Protein AF-A0A1I8C655-F1 (afdb_monomer)

Foldseek 3Di:
DDQPDAFDQDPQQRDTHGDADDDPQCPPDDVVCVVVPVVVSCVVQVVDDDDDDDDPLVNLVSRADADPAASDPVCQVDAEEDEDADDDDPPVVSVVCRVPDDNRHHYDYDPPDDDPPDDCVSVD

Radius of gyration: 16.97 Å; Cα contacts (8 Å, |Δi|>4): 112; chains: 1; bounding box: 34×44×39 Å

Sequence (124 aa):
MNLNSSGFSTEIVGVEIPPLWKHPIVEGINCSAMFDGDASYIKENSVNRISLEQLPCKDIRSRGFYAKEPLSKTGADFPLAYIPNIYRDYISIERSFLISYAPQNYYLQLTKKQTPAFNLECLL

pLDDT: mean 78.42, std 15.24, range [29.02, 97.25]

Nearest PDB structures (foldseek):
  7tkv-assembly1_A  TM=6.371E-01  e=9.160E+00  Brucella abortus 2308
  8w19-assembly1_C  TM=2.385E-01  e=3.569E+00  Bluetongue virus (serotype 1 / isolate South Africa)
  8w12-assembly1_F  TM=2.308E-01  e=3.818E+00  Bluetongue virus (serotype 1 / isolate South Africa)

Secondary structure (DSSP, 8-state):
----S--EE-TTT--EEPPPPPPGGGTT--HHHHHTT-HHHHHHHHHS---PPPPPHHHHHHHS---SS-SSHHHHHS--EE--B-SS-HHHHHHHHHHH--TTSEE--B-SS--TT--GGGT-

Solvent-accessible surface area (backbone atoms only — not comparable to full-atom values): 8107 Å² total; per-residue (Å²): 131,90,81,86,49,80,53,54,67,43,89,88,55,78,48,76,39,70,64,60,55,72,59,77,93,57,64,85,61,63,62,63,50,54,75,74,59,38,63,67,63,47,55,62,57,64,74,67,75,85,78,84,74,92,70,59,48,71,59,53,49,44,49,41,76,82,53,86,57,59,73,39,70,69,51,58,77,55,60,50,77,46,70,57,81,58,80,77,64,65,66,64,50,54,53,51,46,49,76,68,59,54,59,65,42,47,80,47,78,50,67,88,74,72,63,90,86,71,60,68,76,44,81,106

Mean predicted aligned error: 8.57 Å

Structure (mmCIF, N/CA/C/O backbone):
data_AF-A0A1I8C655-F1
#
_entry.id   AF-A0A1I8C655-F1
#
loop_
_atom_site.group_PDB
_atom_site.id
_atom_site.type_symbol
_atom_site.label_atom_id
_atom_site.label_alt_id
_atom_site.label_comp_id
_atom_site.label_asym_id
_atom_site.label_entity_id
_atom_site.label_seq_id
_atom_site.pdbx_PDB_ins_code
_atom_site.Cartn_x
_atom_site.Cartn_y
_atom_site.Cartn_z
_atom_site.occupancy
_atom_site.B_iso_or_equiv
_atom_site.auth_seq_id
_atom_site.auth_comp_id
_atom_site.auth_asym_id
_atom_site.auth_atom_id
_atom_site.pdbx_PDB_model_num
ATOM 1 N N . MET A 1 1 ? 13.739 -3.881 16.971 1.00 35.09 1 MET A N 1
ATOM 2 C CA . MET A 1 1 ? 12.414 -4.464 17.272 1.00 35.09 1 MET A CA 1
ATOM 3 C C . MET A 1 1 ? 12.301 -5.733 16.448 1.00 35.09 1 MET A C 1
ATOM 5 O O . MET A 1 1 ? 12.627 -5.680 15.270 1.00 35.09 1 MET A O 1
ATOM 9 N N . ASN A 1 2 ? 12.025 -6.865 17.099 1.00 29.02 2 ASN A N 1
ATOM 10 C CA . ASN A 1 2 ? 12.190 -8.214 16.547 1.00 29.02 2 ASN A CA 1
ATOM 11 C C . ASN A 1 2 ? 11.352 -8.427 15.279 1.00 29.02 2 ASN A C 1
ATOM 13 O O . ASN A 1 2 ? 10.137 -8.574 15.354 1.00 29.02 2 ASN A O 1
ATOM 17 N N . LEU A 1 3 ? 12.018 -8.480 14.124 1.00 37.78 3 LEU A N 1
ATOM 18 C CA . LEU A 1 3 ? 11.441 -8.869 12.837 1.00 37.78 3 LEU A CA 1
ATOM 19 C C . LEU A 1 3 ? 11.378 -10.404 12.750 1.00 37.78 3 LEU A C 1
ATOM 21 O O . LEU A 1 3 ? 12.011 -11.009 11.895 1.00 37.78 3 LEU A O 1
ATOM 25 N N . ASN A 1 4 ? 10.631 -11.049 13.649 1.00 39.59 4 ASN A N 1
ATOM 26 C CA . ASN A 1 4 ? 10.287 -12.467 13.508 1.00 39.59 4 ASN A CA 1
ATOM 27 C C . ASN A 1 4 ? 8.978 -12.584 12.723 1.00 39.59 4 ASN A C 1
ATOM 29 O O . ASN A 1 4 ? 7.936 -12.949 13.254 1.00 39.59 4 ASN A O 1
ATOM 33 N N . SER A 1 5 ? 9.035 -12.246 11.441 1.00 48.31 5 SER A N 1
ATOM 34 C CA . SER A 1 5 ? 8.096 -12.792 10.464 1.00 48.31 5 SER A CA 1
ATOM 35 C C . SER A 1 5 ? 8.935 -13.224 9.276 1.00 48.31 5 SER A C 1
ATOM 37 O O . SER A 1 5 ? 9.639 -12.418 8.676 1.00 48.31 5 SER A O 1
ATOM 39 N N . SER A 1 6 ? 8.965 -14.531 9.038 1.00 47.75 6 SER A N 1
ATOM 40 C CA . SER A 1 6 ? 9.607 -15.131 7.874 1.00 47.75 6 SER A CA 1
ATOM 41 C C . SER A 1 6 ? 9.128 -14.405 6.617 1.00 47.75 6 SER A C 1
ATOM 43 O O . SER A 1 6 ? 7.919 -14.207 6.463 1.00 47.75 6 SER A O 1
ATOM 45 N N . GLY A 1 7 ? 10.060 -13.984 5.758 1.00 52.47 7 GLY A N 1
ATOM 46 C CA . GLY A 1 7 ? 9.728 -13.400 4.461 1.00 52.47 7 GLY A CA 1
ATOM 47 C C . GLY A 1 7 ? 8.744 -14.291 3.703 1.00 52.47 7 GLY A C 1
ATOM 48 O O . GLY A 1 7 ? 8.765 -15.517 3.833 1.00 52.47 7 GLY A O 1
ATOM 49 N N . PHE A 1 8 ? 7.834 -13.675 2.954 1.00 57.16 8 PHE A N 1
ATOM 50 C CA . PHE A 1 8 ? 6.869 -14.418 2.153 1.00 57.16 8 PHE A CA 1
ATOM 51 C C . PHE A 1 8 ? 7.464 -14.636 0.763 1.00 57.16 8 PHE A C 1
ATOM 53 O O . PHE A 1 8 ? 7.634 -13.690 -0.007 1.00 57.16 8 PHE A O 1
ATOM 60 N N . SER A 1 9 ? 7.807 -15.880 0.439 1.00 53.22 9 SER A N 1
ATOM 61 C CA . SER A 1 9 ? 8.150 -16.267 -0.927 1.00 53.22 9 SER A CA 1
ATOM 62 C C . SER A 1 9 ? 6.861 -16.533 -1.696 1.00 53.22 9 SER A C 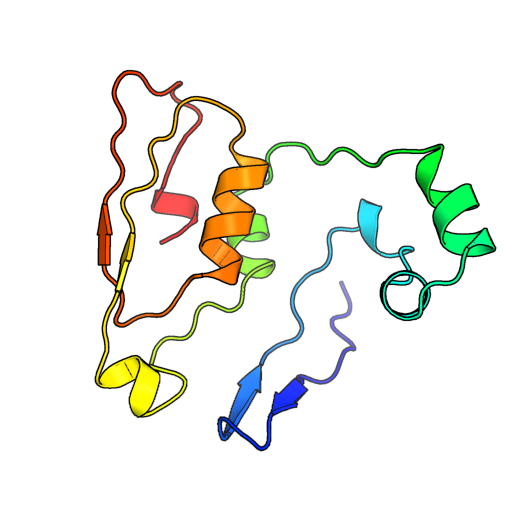1
ATOM 64 O O . SER A 1 9 ? 6.098 -17.429 -1.332 1.00 53.22 9 SER A O 1
ATOM 66 N N . THR A 1 10 ? 6.609 -15.788 -2.769 1.00 56.12 10 THR A N 1
ATOM 67 C CA . THR A 1 10 ? 5.520 -16.148 -3.684 1.00 56.12 10 THR A CA 1
ATOM 68 C C . THR A 1 10 ? 6.067 -17.095 -4.745 1.00 56.12 10 THR A C 1
ATOM 70 O O . THR A 1 10 ? 7.012 -16.752 -5.458 1.00 56.12 10 THR A O 1
ATOM 73 N N . GLU A 1 11 ? 5.462 -18.276 -4.886 1.00 54.72 11 GLU A N 1
ATOM 74 C CA . GLU A 1 11 ? 5.824 -19.245 -5.938 1.00 54.72 11 GLU A CA 1
ATOM 75 C C . GLU A 1 11 ? 5.681 -18.651 -7.353 1.00 54.72 11 GLU A C 1
ATOM 77 O O . GLU A 1 11 ? 6.323 -19.103 -8.294 1.00 54.72 11 GLU A O 1
ATOM 82 N N . ILE A 1 12 ? 4.867 -17.599 -7.492 1.00 58.34 12 ILE A N 1
ATOM 83 C CA . ILE A 1 12 ? 4.535 -16.936 -8.758 1.00 58.34 12 ILE A CA 1
ATOM 84 C C . ILE A 1 12 ? 5.681 -16.054 -9.275 1.00 58.34 12 ILE A C 1
ATOM 86 O O . ILE A 1 12 ? 5.851 -15.920 -10.485 1.00 58.34 12 ILE A O 1
ATOM 90 N N . VAL A 1 13 ? 6.455 -15.436 -8.380 1.00 62.66 13 VAL A N 1
ATOM 91 C CA . VAL A 1 13 ? 7.450 -14.414 -8.750 1.00 62.66 13 VAL A CA 1
ATOM 92 C C . VAL A 1 13 ? 8.882 -14.890 -8.492 1.00 62.66 13 VAL A C 1
ATOM 94 O O . VAL A 1 13 ? 9.822 -14.350 -9.068 1.00 62.66 13 VAL A O 1
ATOM 97 N N . GLY A 1 14 ? 9.077 -15.910 -7.646 1.00 65.50 14 GLY A N 1
ATOM 98 C CA . GLY A 1 14 ? 10.415 -16.399 -7.292 1.00 65.50 14 GLY A CA 1
ATOM 99 C C . GLY A 1 14 ? 11.259 -15.366 -6.533 1.00 65.50 14 GLY A C 1
ATOM 100 O O . GLY A 1 14 ? 12.478 -15.498 -6.463 1.00 65.50 14 GLY A O 1
ATOM 101 N N . VAL A 1 15 ? 10.618 -14.331 -5.979 1.00 71.62 15 VAL A N 1
ATOM 102 C CA . VAL A 1 15 ? 11.255 -13.263 -5.203 1.00 71.62 15 VAL A CA 1
ATOM 103 C C . VAL A 1 15 ? 10.817 -13.378 -3.750 1.00 71.62 15 VAL A C 1
ATOM 105 O O . VAL A 1 15 ? 9.629 -13.521 -3.446 1.00 71.62 15 VAL A O 1
ATOM 108 N N . GL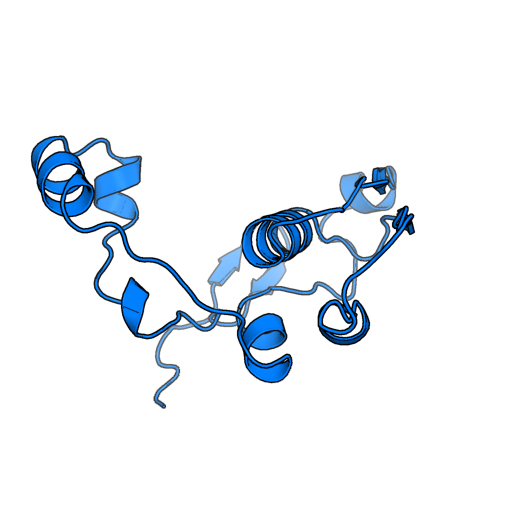U A 1 16 ? 11.795 -13.312 -2.852 1.00 75.12 16 GLU A N 1
ATOM 109 C CA . GLU A 1 16 ? 11.568 -13.265 -1.414 1.00 75.12 16 GLU A CA 1
ATOM 110 C C . GLU A 1 16 ? 11.139 -11.849 -1.014 1.00 75.12 16 GLU A C 1
ATOM 112 O O . GLU A 1 16 ? 11.892 -10.884 -1.175 1.00 75.12 16 GLU A O 1
ATOM 117 N N . ILE A 1 17 ? 9.906 -11.711 -0.524 1.00 77.44 17 ILE A N 1
ATOM 118 C CA . ILE A 1 17 ? 9.389 -10.431 -0.043 1.00 77.44 17 ILE A CA 1
ATOM 119 C C . ILE A 1 17 ? 9.750 -10.321 1.442 1.00 77.44 17 ILE A C 1
ATOM 121 O O . ILE A 1 17 ? 9.301 -11.158 2.236 1.00 77.44 17 ILE A O 1
ATOM 125 N N . PRO A 1 18 ? 10.545 -9.313 1.849 1.00 77.38 18 PRO A N 1
ATOM 126 C CA . PRO A 1 18 ? 10.898 -9.143 3.246 1.00 77.38 18 PRO A CA 1
ATOM 127 C C . PRO A 1 18 ? 9.650 -8.818 4.075 1.00 77.38 18 PRO A C 1
ATOM 129 O O . PRO A 1 18 ? 8.683 -8.251 3.555 1.00 77.38 18 PRO A O 1
ATOM 132 N N . PRO A 1 19 ? 9.665 -9.125 5.380 1.00 78.06 19 PRO A N 1
ATOM 133 C CA . PRO A 1 19 ? 8.593 -8.714 6.266 1.00 78.06 19 PRO A CA 1
ATOM 134 C C . PRO A 1 19 ? 8.462 -7.190 6.259 1.00 78.06 19 PRO A C 1
ATOM 136 O O . PRO A 1 19 ? 9.381 -6.464 6.645 1.00 78.06 19 PRO A O 1
ATOM 139 N N . LEU A 1 20 ? 7.308 -6.711 5.799 1.00 83.19 20 LEU A N 1
ATOM 140 C CA . LEU A 1 20 ? 7.005 -5.287 5.756 1.00 83.19 20 LEU A CA 1
ATOM 141 C C . LEU A 1 20 ? 6.758 -4.771 7.167 1.00 83.19 20 LEU A C 1
ATOM 143 O O . LEU A 1 20 ? 6.065 -5.407 7.969 1.00 83.19 20 LEU A O 1
ATOM 147 N N . TRP A 1 21 ? 7.309 -3.598 7.469 1.00 86.06 21 T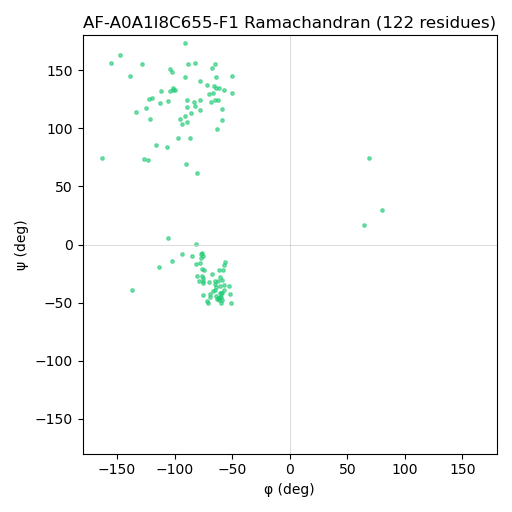RP A N 1
ATOM 148 C CA . TRP A 1 21 ? 7.086 -2.985 8.766 1.00 86.06 21 TRP A CA 1
ATOM 149 C C . TRP A 1 21 ? 5.618 -2.577 8.914 1.00 86.06 21 TRP A C 1
ATOM 151 O O . TRP A 1 21 ? 5.039 -1.907 8.054 1.00 86.06 21 TRP A O 1
ATOM 161 N N . LYS A 1 22 ? 5.018 -2.963 10.042 1.00 84.56 22 LYS A N 1
ATOM 162 C CA . LYS A 1 22 ? 3.677 -2.540 10.444 1.00 84.56 22 LYS A CA 1
ATOM 163 C C . LYS A 1 22 ? 3.806 -1.452 11.497 1.00 84.56 22 LYS A C 1
ATOM 165 O O . LYS A 1 22 ? 4.554 -1.597 12.460 1.00 84.56 22 LYS A O 1
ATOM 170 N N . HIS A 1 23 ? 3.051 -0.373 11.321 1.00 85.88 23 HIS A N 1
ATOM 171 C CA . HIS A 1 23 ? 3.003 0.685 12.321 1.00 85.8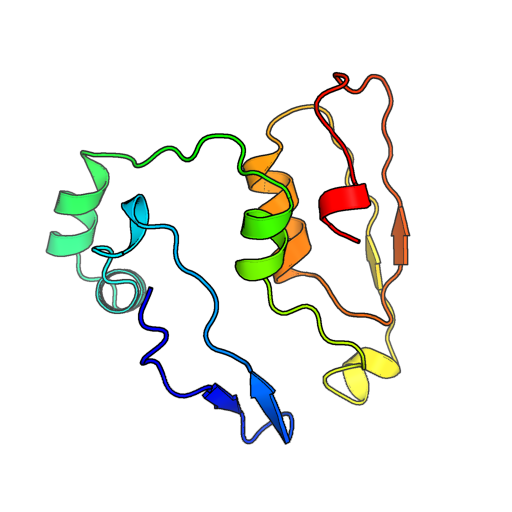8 23 HIS A CA 1
ATOM 172 C C . HIS A 1 23 ? 2.399 0.129 13.628 1.00 85.88 23 HIS A C 1
ATOM 174 O O . HIS A 1 23 ? 1.354 -0.517 13.547 1.00 85.88 23 HIS A O 1
ATOM 180 N N . PRO A 1 24 ? 2.967 0.405 14.820 1.00 88.56 24 PRO A N 1
ATOM 181 C CA . PRO A 1 24 ? 2.482 -0.158 16.089 1.00 88.56 24 PRO A CA 1
ATOM 182 C C . PRO A 1 24 ? 0.983 0.057 16.340 1.00 88.56 24 PRO A C 1
ATOM 184 O O . PRO A 1 24 ? 0.287 -0.820 16.834 1.00 88.56 24 PRO A O 1
ATOM 187 N N . ILE A 1 25 ? 0.457 1.210 15.918 1.00 87.19 25 ILE A N 1
ATOM 188 C CA . ILE A 1 25 ? -0.973 1.550 16.048 1.00 87.19 25 ILE A CA 1
ATOM 189 C C . ILE A 1 25 ? -1.893 0.557 15.304 1.00 87.19 25 ILE A C 1
ATOM 191 O O . ILE A 1 25 ? -3.034 0.370 15.711 1.00 87.19 25 ILE A O 1
ATOM 195 N N . VAL A 1 26 ? -1.422 -0.096 14.235 1.00 85.81 26 VAL A N 1
ATOM 196 C CA . VAL A 1 26 ? -2.221 -1.063 13.454 1.00 85.81 26 VAL A CA 1
ATOM 197 C C . VAL A 1 26 ? -1.825 -2.520 13.703 1.00 85.81 26 VAL A C 1
ATOM 199 O O . VAL A 1 26 ? -2.347 -3.414 13.043 1.00 85.81 26 VAL A O 1
ATOM 202 N N . GLU A 1 27 ? -0.912 -2.786 14.640 1.00 84.12 27 GLU A N 1
ATOM 203 C CA . GLU A 1 27 ? -0.399 -4.137 14.907 1.00 84.12 27 GLU A CA 1
ATOM 204 C C . GLU A 1 27 ? -1.485 -5.088 15.440 1.00 84.12 27 GLU A C 1
ATOM 206 O O . GLU A 1 27 ? -1.475 -6.273 15.117 1.00 84.12 27 GLU A O 1
ATOM 211 N N . GLY A 1 28 ? -2.470 -4.561 16.177 1.00 86.19 28 GLY A N 1
ATOM 212 C CA . GLY A 1 28 ? -3.607 -5.324 16.707 1.00 86.19 28 GLY A CA 1
ATOM 213 C C . GLY A 1 28 ? -4.752 -5.576 15.717 1.00 86.19 28 GLY A C 1
ATOM 214 O O . GLY A 1 28 ? -5.755 -6.179 16.098 1.00 86.19 28 GLY A O 1
ATOM 215 N N . ILE A 1 29 ? -4.645 -5.113 14.465 1.00 89.00 29 ILE A N 1
ATOM 216 C CA . ILE A 1 29 ? -5.704 -5.297 13.465 1.00 89.00 29 ILE A CA 1
ATOM 217 C C . ILE A 1 29 ? -5.585 -6.683 12.817 1.00 89.00 29 ILE A C 1
ATOM 219 O O . ILE A 1 29 ? -4.583 -7.019 12.184 1.00 89.00 29 ILE A O 1
ATOM 223 N N . ASN A 1 30 ? -6.656 -7.468 12.910 1.00 91.75 30 ASN A N 1
ATOM 224 C CA . ASN A 1 30 ? -6.822 -8.739 12.224 1.00 91.75 30 ASN A CA 1
ATOM 225 C C . ASN A 1 30 ? -7.404 -8.503 10.823 1.00 91.75 30 ASN A C 1
ATOM 227 O O . ASN A 1 30 ? -8.619 -8.459 10.627 1.00 91.75 30 ASN A O 1
ATOM 231 N N . CYS A 1 31 ? -6.518 -8.356 9.835 1.00 89.00 31 CYS A N 1
ATOM 232 C CA . CYS A 1 31 ? -6.924 -8.173 8.442 1.00 89.00 31 CYS A CA 1
ATOM 233 C C . CYS A 1 31 ? -7.730 -9.363 7.899 1.00 89.00 31 CYS A C 1
ATOM 235 O O . CYS A 1 31 ? -8.649 -9.139 7.119 1.00 89.00 31 CYS A O 1
ATOM 237 N N . SER A 1 32 ? -7.420 -10.602 8.301 1.00 93.50 32 SER A N 1
ATOM 238 C CA . SER A 1 32 ? -8.131 -11.789 7.806 1.00 93.50 32 SER A CA 1
ATOM 239 C C . SER A 1 32 ? -9.600 -11.757 8.210 1.00 93.50 32 SER A C 1
ATOM 241 O O . SER A 1 32 ? -10.456 -11.853 7.344 1.00 93.50 32 SER A O 1
ATOM 243 N N . ALA A 1 33 ? -9.902 -11.458 9.478 1.00 94.12 33 ALA A N 1
ATOM 244 C CA . ALA A 1 33 ? -11.286 -11.302 9.935 1.00 94.12 33 ALA A CA 1
ATOM 245 C C . ALA A 1 33 ? -12.057 -10.227 9.141 1.00 94.12 33 ALA A C 1
ATOM 247 O O . ALA A 1 33 ? -13.244 -10.389 8.864 1.00 94.12 33 ALA A O 1
ATOM 248 N N . MET A 1 34 ? -11.385 -9.144 8.723 1.00 92.56 34 MET A N 1
ATOM 249 C CA . MET A 1 34 ? -11.996 -8.133 7.852 1.00 92.56 34 MET A CA 1
ATOM 250 C C . MET A 1 34 ? -12.254 -8.649 6.43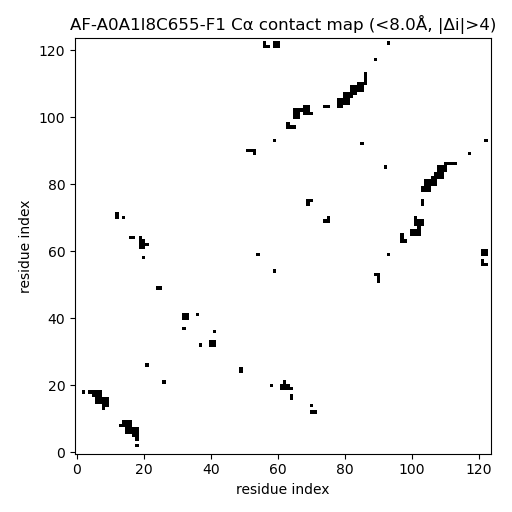0 1.00 92.56 34 MET A C 1
ATOM 252 O O . MET A 1 34 ? -13.333 -8.401 5.895 1.00 92.56 34 MET A O 1
ATOM 256 N N . PHE A 1 35 ? -11.293 -9.341 5.810 1.00 9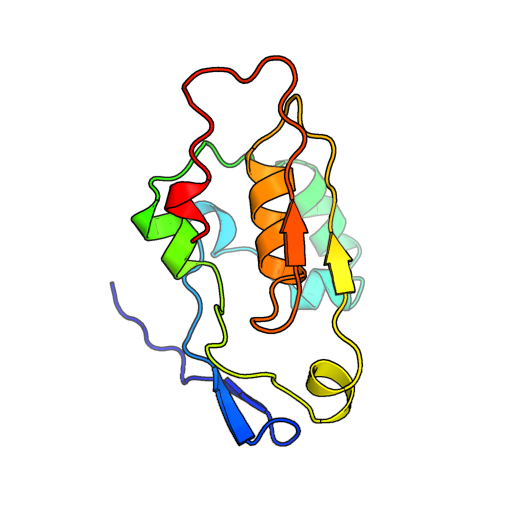4.25 35 PHE A N 1
ATOM 257 C CA . PHE A 1 35 ? -11.441 -9.882 4.450 1.00 94.25 35 PHE A CA 1
ATOM 258 C C . PHE A 1 35 ? -12.434 -11.047 4.375 1.00 94.25 35 PHE A C 1
ATOM 260 O O . PHE A 1 35 ? -13.152 -11.163 3.384 1.00 94.25 35 PHE A O 1
ATOM 267 N N . ASP A 1 36 ? -12.521 -11.847 5.436 1.00 96.38 36 ASP A N 1
ATOM 268 C CA . ASP A 1 36 ? -13.457 -12.967 5.570 1.00 96.38 36 ASP A CA 1
ATOM 269 C C . ASP A 1 36 ? -14.888 -12.499 5.901 1.00 96.38 36 ASP A C 1
ATOM 271 O O . ASP A 1 36 ? -15.832 -13.288 5.872 1.00 96.38 36 ASP A O 1
ATOM 275 N N . GLY A 1 37 ? -15.072 -11.205 6.188 1.00 95.31 37 GLY A N 1
ATOM 276 C CA . GLY A 1 37 ? -16.384 -10.601 6.405 1.00 95.31 37 GLY A CA 1
ATOM 277 C C . GLY A 1 37 ? -16.969 -10.831 7.800 1.00 95.31 37 GLY A C 1
ATOM 278 O O . GLY A 1 37 ? -18.192 -10.854 7.944 1.00 95.31 37 GLY A O 1
ATOM 279 N N . ASP A 1 38 ? -16.136 -10.975 8.836 1.00 97.25 38 ASP A N 1
ATOM 280 C CA . ASP A 1 38 ? -16.600 -11.061 10.225 1.00 97.25 38 ASP A CA 1
ATOM 281 C C . ASP A 1 38 ? -17.294 -9.753 10.641 1.00 97.25 38 ASP A C 1
ATOM 283 O O . ASP A 1 38 ? -16.668 -8.748 10.994 1.00 97.25 38 ASP A O 1
ATOM 287 N N . ALA A 1 39 ? -18.626 -9.771 10.607 1.00 96.56 39 ALA A N 1
ATOM 288 C CA . ALA A 1 39 ? -19.454 -8.611 10.902 1.00 96.56 39 ALA A CA 1
ATOM 289 C C . ALA A 1 39 ? -19.279 -8.095 12.340 1.00 96.56 39 ALA A C 1
ATOM 291 O O . ALA A 1 39 ? -19.407 -6.889 12.567 1.00 96.56 39 ALA A O 1
ATOM 292 N N . SER A 1 40 ? -18.983 -8.974 13.303 1.00 95.06 40 SER A N 1
ATOM 293 C CA . SER A 1 40 ? -18.783 -8.583 14.702 1.00 95.06 40 SER A CA 1
ATOM 294 C C . SER A 1 40 ? -17.465 -7.832 14.847 1.00 95.06 40 SER A C 1
ATOM 296 O O . SER A 1 40 ? -17.452 -6.717 15.374 1.00 95.06 40 SER A O 1
ATOM 298 N N . TYR A 1 41 ? -16.392 -8.392 14.282 1.00 94.19 41 TYR A N 1
ATOM 299 C CA . TYR A 1 41 ? -15.073 -7.767 14.273 1.00 94.19 41 TYR A CA 1
ATOM 300 C C . TYR A 1 41 ? -15.085 -6.422 13.536 1.00 94.19 41 TYR A C 1
ATOM 302 O O . TYR A 1 41 ? -14.584 -5.418 14.048 1.00 94.19 41 TYR A O 1
ATOM 310 N N . ILE A 1 42 ? -15.705 -6.365 12.352 1.00 93.50 42 ILE A N 1
ATOM 311 C CA . ILE A 1 42 ? -15.823 -5.131 11.565 1.00 93.50 42 ILE A CA 1
ATOM 312 C C . ILE A 1 42 ? -16.598 -4.068 12.348 1.00 93.50 42 ILE A C 1
ATOM 314 O O . ILE A 1 42 ? -16.172 -2.913 12.403 1.00 93.50 42 ILE A O 1
ATOM 318 N N . LYS A 1 43 ? -17.719 -4.440 12.978 1.00 93.56 43 LYS A N 1
ATOM 319 C CA . LYS A 1 43 ? -18.531 -3.504 13.760 1.00 93.56 43 LYS A CA 1
ATOM 320 C C . LYS A 1 43 ? -17.748 -2.941 14.943 1.00 93.56 43 LYS A C 1
ATOM 322 O O . LYS A 1 43 ? -17.755 -1.726 15.127 1.00 93.56 43 LYS A O 1
ATOM 327 N N . GLU A 1 44 ? -17.047 -3.783 15.696 1.00 91.75 44 GLU A N 1
ATOM 328 C CA . GLU A 1 44 ? -16.212 -3.366 16.827 1.00 91.75 44 GLU A CA 1
ATOM 329 C C . GLU A 1 44 ? -15.113 -2.381 16.393 1.00 91.75 44 GLU A C 1
ATOM 331 O O . GLU A 1 44 ? -14.975 -1.297 16.963 1.00 91.75 44 GLU A O 1
ATOM 336 N N . ASN A 1 45 ? -14.399 -2.700 15.310 1.00 89.81 45 ASN A N 1
ATOM 337 C CA . ASN A 1 45 ? -13.294 -1.879 14.807 1.00 89.81 45 ASN A CA 1
ATOM 338 C C . ASN A 1 45 ? -13.754 -0.629 14.033 1.00 89.81 45 ASN A C 1
ATOM 340 O O . ASN A 1 45 ? -12.953 0.266 13.770 1.00 89.81 45 ASN A O 1
ATOM 344 N N . SER A 1 46 ? -15.040 -0.521 13.682 1.00 88.00 46 SER A N 1
ATOM 345 C CA . SER A 1 46 ? -15.589 0.662 13.001 1.00 88.00 46 SER A CA 1
ATOM 346 C C . SER A 1 46 ? -15.751 1.883 13.916 1.00 88.00 46 SER A C 1
ATOM 348 O O . SER A 1 46 ? -15.787 3.014 13.422 1.00 88.00 46 SER A O 1
ATOM 350 N N . VAL A 1 47 ? -15.837 1.661 15.235 1.00 87.12 47 VAL A N 1
ATOM 351 C CA . VAL A 1 47 ? -16.107 2.706 16.235 1.00 87.12 47 VAL A CA 1
ATOM 352 C C . VAL A 1 47 ? -14.871 3.572 16.483 1.00 87.12 47 VAL A C 1
ATOM 354 O O . VAL A 1 47 ? -14.972 4.797 16.513 1.00 87.12 47 VAL A O 1
ATOM 357 N N . ASN A 1 48 ? -13.696 2.951 16.597 1.00 81.50 48 ASN A N 1
ATOM 358 C CA . ASN A 1 48 ? -12.438 3.633 16.894 1.00 81.50 48 ASN A CA 1
ATOM 359 C C . ASN A 1 48 ? -11.562 3.699 15.644 1.00 81.50 48 ASN A C 1
ATOM 361 O O . ASN A 1 48 ? -10.687 2.862 15.424 1.00 81.50 48 ASN A O 1
ATOM 365 N N . ARG A 1 49 ? -11.806 4.706 14.801 1.00 81.12 49 ARG A N 1
ATOM 366 C CA . ARG A 1 49 ? -11.003 4.907 13.591 1.00 81.12 49 ARG A CA 1
ATOM 367 C C . ARG A 1 49 ? -9.586 5.326 13.960 1.00 81.12 49 ARG A C 1
ATOM 369 O O . ARG A 1 49 ? -9.373 6.358 14.590 1.00 81.12 49 ARG A O 1
ATOM 376 N N . ILE A 1 50 ? -8.623 4.542 13.499 1.00 84.44 50 ILE A N 1
ATOM 377 C CA . ILE A 1 50 ? -7.205 4.862 13.602 1.00 84.44 50 ILE A CA 1
ATOM 378 C C . ILE A 1 50 ? -6.854 5.884 12.520 1.00 84.44 50 ILE A C 1
ATOM 380 O O . ILE A 1 50 ? -7.056 5.631 11.332 1.00 84.44 50 ILE A O 1
ATOM 384 N N . SER A 1 51 ? -6.296 7.022 12.932 1.00 82.62 51 SER A N 1
ATOM 385 C CA . SER A 1 51 ? -5.641 7.966 12.029 1.00 82.62 51 SER A CA 1
ATOM 386 C C . SER A 1 51 ? -4.135 7.833 12.191 1.00 82.62 51 SER A C 1
ATOM 388 O O . SER A 1 51 ? -3.627 7.828 13.310 1.00 82.62 51 SER A O 1
ATOM 390 N N . LEU A 1 52 ? -3.426 7.730 11.072 1.00 80.44 52 LEU A N 1
ATOM 391 C CA . LEU A 1 52 ? -1.975 7.853 11.051 1.00 80.44 52 LEU A CA 1
ATOM 392 C C . LEU A 1 52 ? -1.619 9.318 10.809 1.00 80.44 52 LEU A C 1
ATOM 394 O O . LEU A 1 52 ? -2.312 10.015 10.069 1.00 80.44 52 LEU A O 1
ATOM 398 N N . GLU A 1 53 ? -0.549 9.776 11.442 1.00 80.81 53 GLU A N 1
ATOM 399 C CA . GLU A 1 53 ? 0.077 11.053 11.112 1.00 80.81 53 GLU A CA 1
ATOM 400 C C . GLU A 1 53 ? 1.162 10.849 10.048 1.00 80.81 53 GLU A C 1
ATOM 402 O O . GLU A 1 53 ? 1.474 9.722 9.652 1.00 80.81 53 GLU A O 1
ATOM 407 N N . GLN A 1 54 ? 1.726 11.950 9.549 1.00 77.56 54 GLN A N 1
ATOM 408 C CA . GLN A 1 54 ? 2.822 11.885 8.590 1.00 77.56 54 GLN A CA 1
ATOM 409 C C . GLN A 1 54 ? 4.037 11.198 9.230 1.00 77.56 54 GLN A C 1
ATOM 411 O O . GLN A 1 54 ? 4.529 11.616 10.275 1.00 77.56 54 GLN A O 1
ATOM 416 N N . LEU A 1 55 ? 4.518 10.140 8.582 1.00 79.56 55 LEU A N 1
ATOM 417 C CA . LEU A 1 55 ? 5.654 9.350 9.045 1.00 79.56 55 LEU A CA 1
ATOM 418 C C . LEU A 1 55 ? 6.981 9.927 8.525 1.00 79.56 55 LEU A C 1
ATOM 420 O O . LEU A 1 55 ? 7.001 10.577 7.475 1.00 79.56 55 LEU A O 1
ATOM 424 N N . PRO A 1 56 ? 8.110 9.674 9.210 1.00 83.50 56 PRO A N 1
ATOM 425 C CA . PRO A 1 56 ? 9.422 9.984 8.660 1.00 83.50 56 PRO A CA 1
ATOM 426 C C . PRO A 1 56 ? 9.726 9.080 7.456 1.00 83.50 56 PRO A C 1
ATOM 428 O O . PRO A 1 56 ? 9.286 7.934 7.376 1.00 83.50 56 PRO A O 1
ATOM 431 N N . CYS A 1 57 ? 10.546 9.567 6.526 1.00 80.38 57 CYS A N 1
ATOM 432 C CA . CYS A 1 57 ? 10.813 8.899 5.243 1.00 80.38 57 CYS A CA 1
ATOM 433 C C . CYS A 1 57 ? 11.398 7.488 5.388 1.00 80.38 57 CYS A C 1
ATOM 435 O O . CYS A 1 57 ? 11.112 6.604 4.585 1.00 80.38 57 CYS A O 1
ATOM 437 N N . LYS A 1 58 ? 12.166 7.247 6.455 1.00 84.50 58 LYS A N 1
ATOM 438 C CA . LYS A 1 58 ? 12.670 5.914 6.800 1.00 84.50 58 LYS A CA 1
ATOM 439 C C . LYS A 1 58 ? 11.535 4.910 7.042 1.00 84.50 58 LYS A C 1
ATOM 441 O O . LYS A 1 58 ? 11.628 3.780 6.571 1.00 84.50 58 LYS A O 1
ATOM 446 N N . ASP A 1 59 ? 10.484 5.332 7.739 1.00 85.06 59 ASP A N 1
ATOM 447 C CA . ASP A 1 59 ? 9.348 4.476 8.090 1.00 85.06 59 ASP A CA 1
ATOM 448 C C . ASP A 1 59 ? 8.398 4.303 6.897 1.00 85.06 59 ASP A C 1
ATOM 450 O O . ASP A 1 59 ? 7.826 3.238 6.701 1.00 85.06 59 ASP A O 1
ATOM 454 N N . ILE A 1 60 ? 8.285 5.317 6.034 1.00 81.75 60 ILE A N 1
ATOM 455 C CA . ILE A 1 60 ? 7.567 5.209 4.751 1.00 81.75 60 ILE A CA 1
ATOM 456 C C . ILE A 1 60 ? 8.223 4.156 3.852 1.00 81.75 60 ILE A C 1
ATOM 458 O O . ILE A 1 60 ? 7.553 3.267 3.327 1.00 81.75 60 ILE A O 1
ATOM 462 N N . ARG A 1 61 ? 9.553 4.202 3.710 1.00 80.69 61 ARG A N 1
ATOM 463 C CA . ARG A 1 61 ? 10.289 3.231 2.890 1.00 80.69 61 ARG A CA 1
ATOM 464 C C . ARG A 1 61 ? 10.214 1.809 3.449 1.00 80.69 61 ARG A C 1
ATOM 466 O O . ARG A 1 61 ? 10.163 0.867 2.670 1.00 80.69 61 ARG A O 1
ATOM 473 N N . SER A 1 62 ? 10.176 1.637 4.772 1.00 84.31 62 SER A N 1
ATOM 474 C CA . SER A 1 62 ? 10.108 0.308 5.403 1.00 84.31 62 SER A CA 1
ATOM 475 C C . SER A 1 62 ? 8.714 -0.336 5.373 1.00 84.31 62 SER A C 1
ATOM 477 O O . SER A 1 62 ? 8.598 -1.546 5.582 1.00 84.31 62 SER A O 1
ATOM 479 N N . ARG A 1 63 ? 7.657 0.442 5.096 1.00 83.75 63 ARG A N 1
ATOM 480 C CA . ARG A 1 63 ? 6.282 -0.058 4.901 1.00 83.75 63 ARG A CA 1
ATOM 481 C C . ARG A 1 63 ? 6.057 -0.712 3.541 1.00 83.75 63 ARG A C 1
ATOM 483 O O . ARG A 1 63 ? 5.142 -1.521 3.408 1.00 83.75 63 ARG A O 1
ATOM 490 N N . GLY A 1 64 ? 6.829 -0.313 2.535 1.00 81.62 64 GLY A N 1
ATOM 491 C CA . GLY A 1 64 ? 6.634 -0.694 1.140 1.00 81.62 64 GLY A CA 1
ATOM 492 C C . GLY A 1 64 ? 7.586 -1.780 0.661 1.00 81.62 64 GLY A C 1
ATOM 493 O O . GLY A 1 64 ? 8.744 -1.831 1.070 1.00 81.62 64 GLY A O 1
ATOM 494 N N . PHE A 1 65 ? 7.119 -2.609 -0.273 1.00 85.06 65 PHE A N 1
ATOM 495 C CA . PHE A 1 65 ? 7.998 -3.456 -1.073 1.00 85.06 65 PHE A CA 1
ATOM 496 C C . PHE A 1 65 ? 8.347 -2.741 -2.384 1.00 85.06 65 PHE A C 1
ATOM 498 O O . PHE A 1 65 ? 7.533 -2.682 -3.302 1.00 85.06 65 PHE A O 1
ATOM 505 N N . TYR A 1 66 ? 9.563 -2.207 -2.474 1.00 85.31 66 TYR A N 1
ATOM 506 C CA . TYR A 1 66 ? 10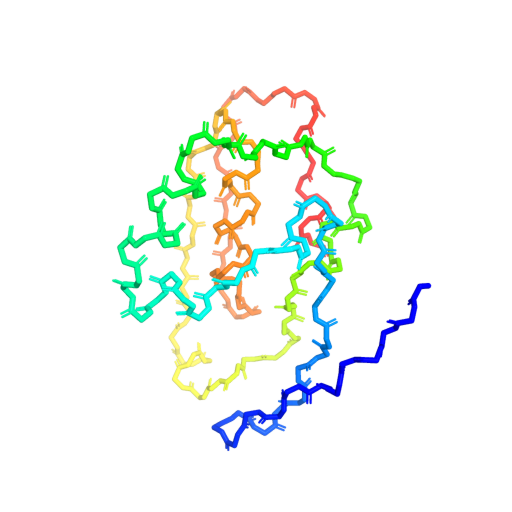.060 -1.539 -3.677 1.00 85.31 66 TYR A CA 1
ATOM 507 C C . TYR A 1 66 ? 10.905 -2.508 -4.502 1.00 85.31 66 TYR A C 1
ATOM 509 O O . TYR A 1 66 ? 12.111 -2.653 -4.284 1.00 85.31 66 TYR A O 1
ATOM 517 N N . ALA A 1 67 ? 10.257 -3.202 -5.436 1.00 86.50 67 ALA A N 1
ATOM 518 C CA . ALA A 1 67 ? 10.938 -4.117 -6.341 1.00 86.50 67 ALA A CA 1
ATOM 519 C C . ALA A 1 67 ? 11.963 -3.366 -7.207 1.00 86.50 67 ALA A C 1
ATOM 521 O O . ALA A 1 67 ? 11.667 -2.304 -7.754 1.00 86.50 67 ALA A O 1
ATOM 522 N N . LYS A 1 68 ? 13.170 -3.927 -7.335 1.00 87.00 68 LYS A N 1
ATOM 523 C CA . LYS A 1 68 ? 14.220 -3.379 -8.212 1.00 87.00 68 LYS A CA 1
ATOM 524 C C . LYS A 1 68 ? 14.024 -3.776 -9.671 1.00 87.00 68 LYS A C 1
ATOM 526 O O . LYS A 1 68 ? 14.420 -3.033 -10.554 1.00 87.00 68 LYS A O 1
ATOM 531 N N . GLU A 1 69 ? 13.381 -4.917 -9.893 1.00 88.94 69 GLU A N 1
ATOM 532 C CA . GLU A 1 69 ? 13.116 -5.490 -11.210 1.00 88.94 69 GLU A CA 1
ATOM 533 C C . GLU A 1 69 ? 11.623 -5.825 -11.356 1.00 88.94 69 GLU A C 1
ATOM 535 O O . GLU A 1 69 ? 10.942 -6.034 -10.341 1.00 88.94 69 GLU A O 1
ATOM 540 N N . PRO A 1 70 ? 11.086 -5.880 -12.588 1.00 89.88 70 PRO A N 1
ATOM 541 C CA . PRO A 1 70 ? 9.701 -6.268 -12.820 1.00 89.88 70 PRO A CA 1
ATOM 542 C C . PRO A 1 70 ? 9.392 -7.656 -12.246 1.00 89.88 70 PRO A C 1
ATOM 544 O O . PRO A 1 70 ? 10.102 -8.626 -12.501 1.00 89.88 70 PRO A O 1
ATOM 547 N N . LEU A 1 71 ? 8.280 -7.771 -11.517 1.00 87.94 71 LEU A N 1
ATOM 548 C CA . LEU A 1 71 ? 7.856 -9.026 -10.876 1.00 87.94 71 LEU A CA 1
ATOM 549 C C . LEU A 1 71 ? 7.246 -10.043 -11.858 1.00 87.94 71 LEU A C 1
ATOM 551 O O . LEU A 1 71 ? 6.921 -11.164 -11.482 1.00 87.94 71 LEU A O 1
ATOM 555 N N . SER A 1 72 ? 7.026 -9.658 -13.114 1.00 87.25 72 SER A N 1
ATOM 556 C CA . SER A 1 72 ? 6.525 -10.561 -14.148 1.00 87.25 72 SER A CA 1
ATOM 557 C C . SER A 1 72 ? 6.922 -10.077 -15.536 1.00 87.25 72 SER A C 1
ATOM 559 O O . SER A 1 72 ? 7.116 -8.879 -15.757 1.00 87.25 72 SER A O 1
ATOM 561 N N . LYS A 1 73 ? 6.966 -11.011 -16.493 1.00 89.88 73 LYS A N 1
ATOM 562 C CA . LYS A 1 73 ? 7.196 -10.693 -17.907 1.00 89.88 73 LYS A CA 1
ATOM 563 C C . LYS A 1 73 ? 6.123 -9.749 -18.456 1.00 89.88 73 LYS A C 1
ATOM 565 O O . LYS A 1 73 ? 6.456 -8.750 -19.074 1.00 89.88 73 LYS A O 1
ATOM 570 N N . THR A 1 74 ? 4.848 -10.011 -18.162 1.00 89.19 74 THR A N 1
ATOM 571 C CA . THR A 1 74 ? 3.748 -9.121 -18.566 1.00 89.19 74 THR A CA 1
ATOM 572 C C . THR A 1 74 ? 3.924 -7.718 -17.993 1.00 89.19 74 THR A C 1
ATOM 574 O O . THR A 1 74 ? 3.730 -6.745 -18.707 1.00 89.19 74 THR A O 1
ATOM 577 N N . GLY A 1 75 ? 4.337 -7.592 -16.728 1.00 88.12 75 GLY A N 1
ATOM 578 C CA . GLY A 1 75 ? 4.631 -6.288 -16.139 1.00 88.12 75 GLY A CA 1
ATOM 579 C C . GLY A 1 75 ? 5.756 -5.553 -16.869 1.00 88.12 75 GLY A C 1
ATOM 580 O O . GLY A 1 75 ? 5.626 -4.355 -17.095 1.00 88.12 75 GLY A O 1
ATOM 581 N N . ALA A 1 76 ? 6.821 -6.263 -17.256 1.00 91.75 76 ALA A N 1
ATOM 582 C CA . ALA A 1 76 ? 7.947 -5.708 -18.009 1.00 91.75 76 ALA A CA 1
ATOM 583 C C . ALA A 1 76 ? 7.557 -5.264 -19.431 1.00 91.75 76 ALA A C 1
ATOM 585 O O . ALA A 1 76 ? 7.998 -4.212 -19.886 1.00 91.75 76 ALA A O 1
ATOM 586 N N . ASP A 1 77 ? 6.714 -6.048 -20.108 1.00 96.50 77 ASP A N 1
ATOM 587 C CA . ASP A 1 77 ? 6.298 -5.806 -21.495 1.00 96.50 77 ASP A CA 1
ATOM 588 C C . ASP A 1 77 ? 5.260 -4.668 -21.615 1.00 96.50 77 ASP A C 1
ATOM 590 O O . ASP A 1 77 ? 5.104 -4.082 -22.688 1.00 96.50 77 ASP A O 1
ATOM 594 N N . PHE A 1 78 ? 4.555 -4.335 -20.525 1.00 95.19 78 PHE A N 1
ATOM 595 C CA . PHE A 1 78 ? 3.480 -3.335 -20.497 1.00 95.19 78 PHE A CA 1
ATOM 596 C C . PHE A 1 78 ? 3.708 -2.260 -19.417 1.00 95.19 78 PHE A C 1
ATOM 598 O O . PHE A 1 78 ? 3.010 -2.251 -18.398 1.00 95.19 78 PHE A O 1
ATOM 605 N N . PRO A 1 79 ? 4.658 -1.327 -19.622 1.00 94.06 79 PRO A N 1
ATOM 606 C CA . PRO A 1 79 ? 4.888 -0.233 -18.685 1.00 94.06 79 PRO A CA 1
ATOM 607 C C . PRO A 1 79 ? 3.686 0.719 -18.634 1.00 94.06 79 PRO A C 1
ATOM 609 O O . PRO A 1 79 ? 3.127 1.109 -19.663 1.00 94.06 79 PRO A O 1
ATOM 612 N N . LEU A 1 80 ? 3.305 1.129 -17.424 1.00 94.44 80 LEU A N 1
ATOM 613 C CA . LEU A 1 80 ? 2.214 2.075 -17.185 1.00 94.44 80 LEU A CA 1
ATOM 614 C C . LEU A 1 80 ? 2.752 3.462 -16.829 1.00 94.44 80 LEU A C 1
ATOM 616 O O . LEU A 1 80 ? 3.816 3.594 -16.226 1.00 94.44 80 LEU A O 1
ATOM 620 N N . ALA A 1 81 ? 1.990 4.504 -17.169 1.00 92.75 81 ALA A N 1
ATOM 621 C CA . ALA A 1 81 ? 2.281 5.880 -16.779 1.00 92.75 81 ALA A CA 1
ATOM 622 C C . ALA A 1 81 ? 1.224 6.398 -15.793 1.00 92.75 81 ALA A C 1
ATOM 624 O O . ALA A 1 81 ? 0.036 6.455 -16.115 1.00 92.75 81 ALA A O 1
ATOM 625 N N . TYR A 1 82 ? 1.662 6.809 -14.604 1.00 87.88 82 TYR A N 1
ATOM 626 C CA . TYR A 1 82 ? 0.816 7.361 -13.550 1.00 87.88 82 TYR A CA 1
ATOM 627 C C . TYR A 1 82 ? 1.012 8.868 -13.452 1.00 87.88 82 TYR A C 1
ATOM 629 O O . TYR A 1 82 ? 2.125 9.347 -13.227 1.00 87.88 82 TYR A O 1
ATOM 637 N N . ILE A 1 83 ? -0.090 9.612 -13.576 1.00 86.00 83 ILE A N 1
ATOM 638 C CA . ILE A 1 83 ? -0.099 11.069 -13.424 1.00 86.00 83 ILE A CA 1
ATOM 639 C C . ILE A 1 83 ? -1.094 11.479 -12.332 1.00 86.00 83 ILE A C 1
ATOM 641 O O . ILE A 1 83 ? -2.188 11.964 -12.636 1.00 86.00 83 ILE A O 1
ATOM 645 N N . PRO A 1 84 ? -0.774 11.246 -11.045 1.00 77.56 84 PRO A N 1
ATOM 646 C CA . PRO A 1 84 ? -1.663 11.643 -9.967 1.00 77.56 84 PRO A CA 1
ATOM 647 C C . PRO A 1 84 ? -1.696 13.173 -9.831 1.00 77.56 84 PRO A C 1
ATOM 649 O O . PRO A 1 84 ? -0.663 13.843 -9.727 1.00 77.56 84 PRO A O 1
ATOM 652 N N . ASN A 1 85 ? -2.907 13.733 -9.795 1.00 77.81 85 ASN A N 1
ATOM 653 C CA . ASN A 1 85 ? -3.123 15.134 -9.444 1.00 77.81 85 ASN A CA 1
ATOM 654 C C . ASN A 1 85 ? -3.217 15.259 -7.921 1.00 77.81 85 ASN A C 1
ATOM 656 O O . ASN A 1 85 ? -4.148 14.740 -7.305 1.00 77.81 85 ASN A O 1
ATOM 660 N N . ILE A 1 86 ? -2.237 15.923 -7.315 1.00 72.31 86 ILE A N 1
ATOM 661 C CA . ILE A 1 86 ? -2.019 15.877 -5.870 1.00 72.31 86 ILE A CA 1
ATOM 662 C C . ILE A 1 86 ? -2.137 17.275 -5.278 1.00 72.31 86 ILE A C 1
ATOM 664 O O . ILE A 1 86 ? -1.439 18.205 -5.684 1.00 72.31 86 ILE A O 1
ATOM 668 N N . TYR A 1 87 ? -3.007 17.405 -4.276 1.00 66.88 87 TYR A N 1
ATOM 669 C CA . TYR A 1 87 ? -3.294 18.686 -3.632 1.00 66.88 87 TYR A CA 1
ATOM 670 C C . TYR A 1 87 ? -3.383 18.603 -2.099 1.00 66.88 87 TYR A C 1
ATOM 672 O O . TYR A 1 87 ? -2.902 19.512 -1.426 1.00 66.88 87 TYR A O 1
ATOM 680 N N . ARG A 1 88 ? -3.968 17.533 -1.531 1.00 69.62 88 ARG A N 1
ATOM 681 C CA . ARG A 1 88 ? -4.105 17.281 -0.079 1.00 69.62 88 ARG A CA 1
ATOM 682 C C . ARG A 1 88 ? -4.052 15.771 0.199 1.00 69.62 88 ARG A C 1
ATOM 684 O O . ARG A 1 88 ? -4.254 14.998 -0.728 1.00 69.62 88 ARG A O 1
ATOM 691 N N . ASP A 1 89 ? -3.817 15.396 1.459 1.00 76.31 89 ASP A N 1
ATOM 692 C CA . ASP A 1 89 ? -3.781 14.008 1.965 1.00 76.31 89 ASP A CA 1
ATOM 693 C C . ASP A 1 89 ? -2.588 13.155 1.483 1.00 76.31 89 ASP A C 1
ATOM 695 O O . ASP A 1 89 ? -2.700 12.254 0.652 1.00 76.31 89 ASP A O 1
ATOM 699 N N . TYR A 1 90 ? -1.417 13.452 2.055 1.00 75.75 90 TYR A N 1
ATOM 700 C CA . TYR A 1 90 ? -0.167 12.746 1.773 1.00 75.75 90 TYR A CA 1
ATOM 701 C C . TYR A 1 90 ? -0.250 11.236 2.029 1.00 75.75 90 TYR A C 1
ATOM 703 O O . TYR A 1 90 ? 0.295 10.467 1.246 1.00 75.75 90 TYR A O 1
ATOM 711 N N . ILE A 1 91 ? -0.930 10.806 3.094 1.00 79.31 91 ILE A N 1
ATOM 712 C CA . ILE A 1 91 ? -0.931 9.402 3.528 1.00 79.31 91 ILE A CA 1
ATOM 713 C C . ILE A 1 91 ? -1.688 8.534 2.524 1.00 79.31 91 ILE A C 1
ATOM 715 O O . ILE A 1 91 ? -1.214 7.464 2.148 1.00 79.31 91 ILE A O 1
ATOM 719 N N . SER A 1 92 ? -2.835 9.003 2.028 1.00 81.62 92 SER A N 1
ATOM 720 C CA . SER A 1 92 ? -3.580 8.282 0.990 1.00 81.62 92 S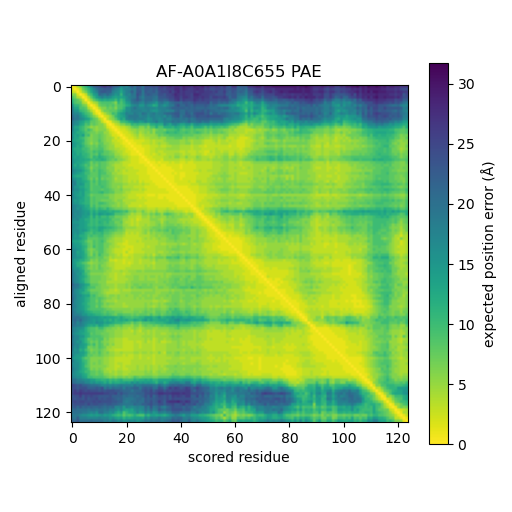ER A CA 1
ATOM 721 C C . SER A 1 92 ? -2.794 8.180 -0.319 1.00 81.62 92 SER A C 1
ATOM 723 O O . SER A 1 92 ? -2.843 7.155 -1.004 1.00 81.62 92 SER A O 1
ATOM 725 N N . ILE A 1 93 ? -2.041 9.226 -0.658 1.00 80.81 93 ILE A N 1
ATOM 726 C CA . ILE A 1 93 ? -1.210 9.272 -1.863 1.00 80.81 93 ILE A CA 1
ATOM 727 C C . ILE A 1 93 ? 0.000 8.346 -1.740 1.00 80.81 93 ILE A C 1
ATOM 729 O O . ILE A 1 93 ? 0.224 7.540 -2.640 1.00 80.81 93 ILE A O 1
ATOM 733 N N . GLU A 1 94 ? 0.751 8.439 -0.637 1.00 81.69 94 GLU A N 1
ATOM 734 C CA . GLU A 1 94 ? 1.869 7.542 -0.309 1.00 81.69 94 GLU A CA 1
ATOM 735 C C . GLU A 1 94 ? 1.418 6.093 -0.420 1.00 81.69 94 GLU A C 1
ATOM 737 O O . GLU A 1 94 ? 2.020 5.306 -1.148 1.00 81.69 94 GLU A O 1
ATOM 742 N N . ARG A 1 95 ? 0.294 5.759 0.214 1.00 85.25 95 ARG A N 1
ATOM 743 C CA . ARG A 1 95 ? -0.234 4.401 0.206 1.00 85.25 95 ARG A CA 1
ATOM 744 C C . ARG A 1 95 ? -0.662 3.935 -1.182 1.00 85.25 95 ARG A C 1
ATOM 746 O O . ARG A 1 95 ? -0.433 2.780 -1.529 1.00 85.25 95 ARG A O 1
ATOM 753 N N . SER A 1 96 ? -1.271 4.814 -1.976 1.00 85.88 96 SER A N 1
ATOM 754 C CA . SER A 1 96 ? -1.649 4.491 -3.357 1.00 85.88 96 SER A CA 1
ATOM 755 C C . SER A 1 96 ? -0.412 4.221 -4.213 1.00 85.88 96 SER A C 1
ATOM 757 O O . SER A 1 96 ? -0.372 3.227 -4.935 1.00 85.88 96 SER A O 1
ATOM 759 N N . PHE A 1 97 ? 0.622 5.056 -4.078 1.00 85.62 97 PHE A N 1
ATOM 760 C CA . PHE A 1 97 ? 1.897 4.861 -4.759 1.00 85.62 97 PHE A CA 1
ATOM 761 C C . PHE A 1 97 ? 2.537 3.529 -4.361 1.00 85.62 97 PHE A C 1
ATOM 763 O O . PHE A 1 97 ? 2.820 2.725 -5.241 1.00 85.62 97 PHE A O 1
ATOM 770 N N . LEU A 1 98 ? 2.644 3.246 -3.058 1.00 86.12 98 LEU A N 1
ATOM 771 C CA . LEU A 1 98 ? 3.196 1.997 -2.524 1.00 86.12 98 LEU A CA 1
ATOM 772 C C . LEU A 1 98 ? 2.559 0.734 -3.115 1.00 86.12 98 LEU A C 1
ATOM 774 O O . LEU A 1 98 ? 3.265 -0.223 -3.411 1.00 86.12 98 LEU A O 1
ATOM 778 N N . ILE A 1 99 ? 1.234 0.720 -3.275 1.00 86.75 99 ILE A N 1
ATOM 779 C CA . ILE A 1 99 ? 0.502 -0.442 -3.804 1.00 86.75 99 ILE A CA 1
ATOM 780 C C . ILE A 1 99 ? 0.685 -0.578 -5.322 1.00 86.75 99 ILE A C 1
ATOM 782 O O . ILE A 1 99 ? 0.654 -1.685 -5.853 1.00 86.75 99 ILE A O 1
ATOM 786 N N . SER A 1 100 ? 0.853 0.542 -6.026 1.00 87.50 100 SER A N 1
ATOM 787 C CA . SER A 1 100 ? 0.970 0.576 -7.491 1.00 87.50 100 SER A CA 1
ATOM 788 C C . SER A 1 100 ? 2.409 0.541 -8.014 1.00 87.50 100 SER A C 1
ATOM 790 O O . SER A 1 100 ? 2.611 0.430 -9.224 1.00 87.50 100 SER A O 1
ATOM 792 N N . TYR A 1 101 ? 3.402 0.659 -7.127 1.00 88.75 101 TYR A N 1
ATOM 793 C CA . TYR A 1 101 ? 4.793 0.798 -7.525 1.00 88.75 101 TYR A CA 1
ATOM 794 C C . TYR A 1 101 ? 5.312 -0.460 -8.233 1.00 88.75 101 TYR A C 1
ATOM 796 O O . TYR A 1 101 ? 5.311 -1.565 -7.694 1.00 88.75 101 TYR A O 1
ATOM 804 N N . ALA A 1 102 ? 5.829 -0.254 -9.436 1.00 90.38 102 ALA A N 1
ATOM 805 C CA . ALA A 1 102 ? 6.677 -1.174 -10.171 1.00 90.38 102 ALA A CA 1
ATOM 806 C C . ALA A 1 102 ? 7.814 -0.392 -10.858 1.00 90.38 102 ALA A C 1
ATOM 808 O O . ALA A 1 102 ? 7.578 0.740 -11.304 1.00 90.38 102 ALA A O 1
ATOM 809 N N . PRO A 1 103 ? 9.023 -0.975 -10.961 1.00 91.38 103 PRO A N 1
ATOM 810 C CA . PRO A 1 103 ? 10.226 -0.277 -11.427 1.00 91.38 103 PRO A CA 1
ATOM 811 C C . PRO A 1 103 ? 10.189 0.123 -12.908 1.00 91.38 103 PRO A C 1
ATOM 813 O O . PRO A 1 103 ? 10.849 1.079 -13.296 1.00 91.38 103 PRO A O 1
ATOM 816 N N . GLN A 1 104 ? 9.411 -0.574 -13.737 1.00 92.88 104 GLN A N 1
ATOM 817 C CA . GLN A 1 104 ? 9.276 -0.277 -15.166 1.00 92.88 104 GLN A CA 1
ATOM 818 C C . GLN A 1 104 ? 8.236 0.808 -15.493 1.00 92.88 104 GLN A C 1
ATOM 820 O O . GLN A 1 104 ? 8.141 1.243 -16.639 1.00 92.88 104 GLN A O 1
ATOM 825 N N . ASN A 1 105 ? 7.425 1.218 -14.517 1.00 93.00 105 ASN A N 1
ATOM 826 C CA . ASN A 1 105 ? 6.387 2.227 -14.717 1.00 93.00 105 ASN A CA 1
ATOM 827 C C . ASN A 1 105 ? 6.967 3.647 -14.633 1.00 93.00 105 ASN A C 1
ATOM 829 O O . ASN A 1 105 ? 7.957 3.903 -13.950 1.00 93.00 105 ASN A O 1
ATOM 833 N N . TYR A 1 106 ? 6.282 4.596 -15.266 1.00 90.81 106 TYR A N 1
ATOM 834 C CA . TYR A 1 106 ? 6.608 6.018 -15.220 1.00 90.81 106 TYR A CA 1
ATOM 835 C C . TYR A 1 106 ? 5.676 6.751 -14.254 1.00 90.81 106 TYR A C 1
ATOM 837 O O . TYR A 1 106 ? 4.458 6.584 -14.309 1.00 90.81 106 TYR A O 1
ATOM 845 N N . TYR A 1 107 ? 6.230 7.618 -13.408 1.00 86.06 107 TYR A N 1
ATOM 846 C CA . TYR A 1 107 ? 5.462 8.403 -12.441 1.00 86.06 107 TYR A CA 1
ATOM 847 C C . TYR A 1 107 ? 5.758 9.884 -12.641 1.00 86.06 107 TYR A C 1
ATOM 849 O O . TYR A 1 107 ? 6.895 10.323 -12.476 1.00 86.06 107 TYR A O 1
ATOM 857 N N . LEU A 1 108 ? 4.735 10.661 -12.998 1.00 81.50 108 LEU A N 1
ATOM 858 C CA . LEU A 1 108 ? 4.835 12.110 -13.132 1.00 81.50 108 LEU A CA 1
ATOM 859 C C . LEU A 1 108 ? 3.822 12.772 -12.216 1.00 81.50 108 LEU A C 1
ATOM 861 O O . LEU A 1 108 ? 2.625 12.541 -12.330 1.00 81.50 108 LEU A O 1
ATOM 865 N N . GLN A 1 109 ? 4.279 13.661 -11.349 1.00 72.62 109 GLN A N 1
ATOM 866 C CA . GLN A 1 109 ? 3.372 14.369 -10.467 1.00 72.62 109 GLN A CA 1
ATOM 867 C C . GLN A 1 109 ? 3.057 15.772 -10.971 1.00 72.62 109 GLN A C 1
ATOM 869 O O . GLN A 1 109 ? 3.952 16.551 -11.290 1.00 72.62 109 GLN A O 1
ATOM 874 N N . LEU A 1 110 ? 1.772 16.125 -10.963 1.00 65.12 110 LEU A N 1
ATOM 875 C CA . LEU A 1 110 ? 1.328 17.490 -11.226 1.00 65.12 110 LEU A CA 1
ATOM 876 C C . LEU A 1 110 ? 1.130 18.220 -9.895 1.00 65.12 110 LEU A C 1
ATOM 878 O O . LEU A 1 110 ? 0.188 17.946 -9.152 1.00 65.12 110 LEU A O 1
ATOM 882 N N . THR A 1 111 ? 2.035 19.149 -9.585 1.00 63.19 111 THR A N 1
ATOM 883 C CA . THR A 1 111 ? 2.087 19.858 -8.298 1.00 63.19 111 THR A CA 1
ATOM 884 C C . THR A 1 111 ? 1.830 21.347 -8.513 1.00 63.19 111 THR A C 1
ATOM 886 O O . THR A 1 111 ? 2.732 22.155 -8.692 1.00 63.19 111 THR A O 1
ATOM 889 N N . LYS A 1 112 ? 0.558 21.765 -8.545 1.00 54.31 112 LYS A N 1
ATOM 890 C CA . LYS A 1 112 ? 0.250 23.167 -8.890 1.00 54.31 112 LYS A CA 1
ATOM 891 C C . LYS A 1 112 ? 0.552 24.156 -7.750 1.00 54.31 112 LYS A C 1
ATOM 893 O O . LYS A 1 112 ? 0.828 25.315 -8.039 1.00 54.31 112 LYS A O 1
ATOM 898 N N . LYS A 1 113 ? 0.480 23.718 -6.481 1.00 56.47 113 LYS A N 1
ATOM 899 C CA . LYS A 1 113 ? 0.758 24.496 -5.248 1.00 56.47 113 LYS A CA 1
ATOM 900 C C . LYS A 1 113 ? 0.967 23.562 -4.043 1.00 56.47 113 LYS A C 1
ATOM 902 O O . LYS A 1 113 ? 0.055 23.401 -3.234 1.00 56.47 113 LYS A O 1
ATOM 907 N N . GLN A 1 114 ? 2.107 22.888 -3.944 1.00 56.97 114 GLN A N 1
ATOM 908 C CA . GLN A 1 114 ? 2.357 22.010 -2.797 1.00 56.97 114 GLN A CA 1
ATOM 909 C C . GLN A 1 114 ? 2.759 22.784 -1.545 1.00 56.97 114 GLN A C 1
ATOM 911 O O . GLN A 1 114 ? 3.508 23.755 -1.610 1.00 56.97 114 GLN A O 1
ATOM 916 N N . THR A 1 115 ? 2.259 22.333 -0.396 1.00 52.81 115 THR A N 1
ATOM 917 C CA . THR A 1 115 ? 2.823 22.678 0.908 1.00 52.81 115 THR A CA 1
ATOM 918 C C . THR A 1 115 ? 4.249 22.109 1.012 1.00 52.81 115 THR A C 1
ATOM 920 O O . THR A 1 115 ? 4.477 20.996 0.537 1.00 52.81 115 THR A O 1
ATOM 923 N N . PRO A 1 116 ? 5.202 22.807 1.666 1.00 50.94 116 PRO A N 1
ATOM 924 C CA . PRO A 1 116 ? 6.607 22.375 1.776 1.00 50.94 116 PRO A CA 1
ATOM 925 C C . PRO A 1 116 ? 6.826 20.983 2.395 1.00 50.94 116 PRO A C 1
ATOM 927 O O . PRO A 1 116 ? 7.912 20.429 2.301 1.00 50.94 116 PRO A O 1
ATOM 930 N N . ALA A 1 117 ? 5.803 20.425 3.047 1.00 51.59 117 ALA A N 1
ATOM 931 C CA . ALA A 1 117 ? 5.831 19.117 3.695 1.00 51.59 117 ALA A CA 1
ATOM 932 C C . ALA A 1 117 ? 5.755 17.926 2.719 1.00 51.59 117 ALA A C 1
ATOM 934 O O . ALA A 1 117 ? 5.921 16.782 3.143 1.00 51.59 117 ALA A O 1
ATOM 935 N N . PHE A 1 118 ? 5.472 18.166 1.436 1.00 54.78 118 PHE A N 1
ATOM 936 C CA . PHE A 1 118 ? 5.443 17.115 0.427 1.00 54.78 118 PHE A CA 1
ATOM 937 C C . PHE A 1 118 ? 6.834 16.947 -0.196 1.00 54.78 118 PHE A C 1
ATOM 939 O O . PHE A 1 118 ? 7.248 17.771 -1.008 1.00 54.78 118 PHE A O 1
ATOM 946 N N . ASN A 1 119 ? 7.540 15.872 0.167 1.00 59.28 119 ASN A N 1
ATOM 947 C CA . ASN A 1 119 ? 8.803 15.499 -0.465 1.00 59.28 119 ASN A CA 1
ATOM 948 C C . ASN A 1 119 ? 8.712 14.087 -1.073 1.00 59.28 119 ASN A C 1
ATOM 950 O O . ASN A 1 119 ? 8.681 13.082 -0.361 1.00 59.28 119 ASN A O 1
ATOM 954 N N . LEU A 1 120 ? 8.659 14.029 -2.407 1.00 58.28 120 LEU A N 1
ATOM 955 C CA . LEU A 1 120 ? 8.709 12.796 -3.204 1.00 58.28 120 LEU A CA 1
ATOM 956 C C . LEU A 1 120 ? 10.015 12.020 -3.016 1.00 58.28 120 LEU A C 1
ATOM 958 O O . LEU A 1 120 ? 10.018 10.814 -3.238 1.00 58.28 120 LEU A O 1
ATOM 962 N N . GLU A 1 121 ? 11.097 12.669 -2.572 1.00 61.25 121 GLU A N 1
ATOM 963 C CA . GLU A 1 121 ? 12.360 11.991 -2.250 1.00 61.25 121 GLU A CA 1
ATOM 964 C C . GLU A 1 121 ? 12.176 10.900 -1.193 1.00 61.25 121 GLU A C 1
ATOM 966 O O . GLU A 1 121 ? 13.031 10.041 -1.045 1.00 61.25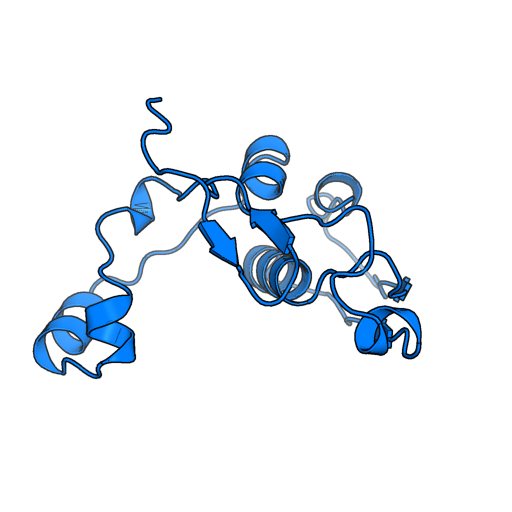 121 GLU A O 1
ATOM 971 N N . CYS A 1 122 ? 11.072 10.908 -0.445 1.00 66.12 122 CYS A N 1
ATOM 972 C CA . CYS A 1 122 ? 10.773 9.869 0.532 1.00 66.12 122 CYS A CA 1
ATOM 973 C C . CYS A 1 122 ? 10.153 8.606 -0.086 1.00 66.12 122 CYS A C 1
ATOM 975 O O . CYS A 1 122 ? 10.153 7.564 0.565 1.00 66.12 122 CYS A O 1
ATOM 977 N N . LEU A 1 123 ? 9.641 8.698 -1.318 1.00 62.81 123 LEU A N 1
ATOM 978 C CA . LEU A 1 123 ? 9.031 7.601 -2.079 1.00 62.81 123 LEU A CA 1
ATOM 979 C C . LEU A 1 123 ? 9.963 7.022 -3.159 1.00 62.81 123 LEU A C 1
ATOM 981 O O . LEU A 1 123 ? 9.683 5.943 -3.676 1.00 62.81 123 LEU A O 1
ATOM 985 N N . LEU A 1 124 ? 11.047 7.731 -3.488 1.00 56.66 124 LEU A N 1
ATOM 986 C CA . LEU A 1 124 ? 12.152 7.288 -4.350 1.00 56.66 124 LEU A CA 1
ATOM 987 C C . LEU A 1 124 ? 13.382 6.952 -3.496 1.00 56.66 124 LEU A C 1
ATOM 989 O O . LEU A 1 124 ? 14.232 6.161 -3.952 1.00 56.66 124 LEU A O 1
#